Protein AF-A0AAP0BJI8-F1 (afdb_monomer_lite)

Structure (mmCIF, N/CA/C/O backbone):
data_AF-A0AAP0BJI8-F1
#
_entry.id   AF-A0AAP0BJI8-F1
#
loop_
_atom_site.group_PDB
_atom_site.id
_atom_site.type_symbol
_atom_site.label_atom_id
_atom_site.label_alt_id
_atom_site.label_comp_id
_atom_site.label_asym_id
_atom_site.label_entity_id
_atom_site.label_seq_id
_atom_site.pdbx_PDB_ins_code
_atom_site.Cartn_x
_atom_site.Cartn_y
_atom_site.Cartn_z
_atom_site.occupancy
_atom_site.B_iso_or_equiv
_atom_site.auth_seq_id
_atom_site.auth_comp_id
_atom_site.auth_asym_id
_atom_site.auth_atom_id
_atom_site.pdbx_PDB_model_num
ATOM 1 N N . MET A 1 1 ? 73.342 19.148 -40.921 1.00 54.81 1 MET A N 1
ATOM 2 C CA . MET A 1 1 ? 7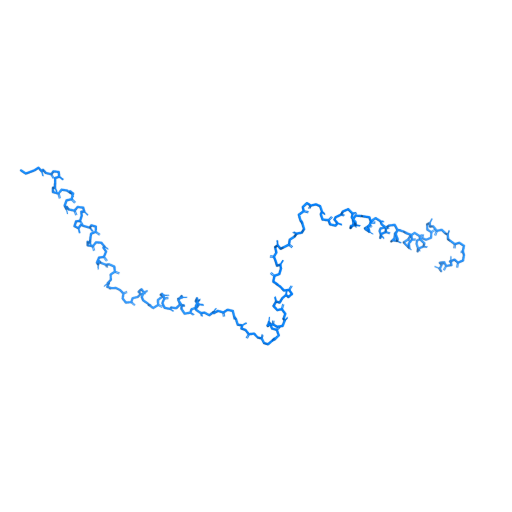2.136 18.388 -40.532 1.00 54.81 1 MET A CA 1
ATOM 3 C C . MET A 1 1 ? 72.123 18.273 -39.022 1.00 54.81 1 MET A C 1
ATOM 5 O O . MET A 1 1 ? 73.121 17.844 -38.458 1.00 54.81 1 MET A O 1
ATOM 9 N N . ASP A 1 2 ? 71.052 18.748 -38.402 1.00 57.38 2 ASP A N 1
ATOM 10 C CA . ASP A 1 2 ? 70.958 18.983 -36.963 1.00 57.38 2 ASP A CA 1
ATOM 11 C C . ASP A 1 2 ? 70.780 17.681 -36.164 1.00 57.38 2 ASP A C 1
ATOM 13 O O . ASP A 1 2 ? 70.054 16.783 -36.602 1.00 57.38 2 ASP A O 1
ATOM 17 N N . ARG A 1 3 ? 71.449 17.565 -35.009 1.00 60.41 3 ARG A N 1
ATOM 18 C CA . ARG A 1 3 ? 71.437 16.348 -34.166 1.00 60.41 3 ARG A CA 1
ATOM 19 C C . ARG A 1 3 ? 70.057 16.056 -33.577 1.00 60.41 3 ARG A C 1
ATOM 21 O O . ARG A 1 3 ? 69.758 14.903 -33.272 1.00 60.41 3 ARG A O 1
ATOM 28 N N . ASP A 1 4 ? 69.204 17.065 -33.518 1.00 60.84 4 ASP A N 1
ATOM 29 C CA . ASP A 1 4 ? 67.866 16.959 -32.949 1.00 60.84 4 ASP A CA 1
ATOM 30 C C . ASP A 1 4 ? 66.922 16.173 -33.869 1.00 60.84 4 ASP A C 1
ATOM 32 O O . ASP A 1 4 ? 66.120 15.367 -33.402 1.00 60.84 4 ASP A O 1
ATOM 36 N N . ASN A 1 5 ? 67.107 16.265 -35.189 1.00 64.19 5 ASN A N 1
ATOM 37 C CA . ASN A 1 5 ? 66.296 15.529 -36.165 1.00 64.19 5 ASN A CA 1
ATOM 38 C C . ASN A 1 5 ? 66.563 14.015 -36.143 1.00 64.19 5 ASN A C 1
ATOM 40 O O . ASN A 1 5 ? 65.689 13.226 -36.501 1.00 64.19 5 ASN A O 1
ATOM 44 N N . ALA A 1 6 ? 67.750 13.588 -35.703 1.00 67.38 6 ALA A N 1
ATOM 45 C CA . ALA A 1 6 ? 68.088 12.171 -35.589 1.00 67.38 6 ALA A CA 1
ATOM 46 C C . ALA A 1 6 ? 67.352 11.496 -34.418 1.00 67.38 6 ALA A C 1
ATOM 48 O O . ALA A 1 6 ? 66.914 10.355 -34.544 1.00 67.38 6 ALA A O 1
ATOM 49 N N . VAL A 1 7 ? 67.147 12.210 -33.307 1.00 66.75 7 VAL A N 1
ATOM 50 C CA . VAL A 1 7 ? 66.473 11.680 -32.110 1.00 66.75 7 VAL A CA 1
ATOM 51 C C . VAL A 1 7 ? 64.986 11.427 -32.374 1.00 66.75 7 VAL A C 1
ATOM 53 O O . VAL A 1 7 ? 64.473 10.366 -32.013 1.00 66.75 7 VAL A O 1
ATOM 56 N N . TYR A 1 8 ? 64.306 12.336 -33.079 1.00 58.66 8 TYR A N 1
ATOM 57 C CA . TYR A 1 8 ? 62.904 12.149 -33.477 1.00 58.66 8 TYR A CA 1
ATOM 58 C C . TYR A 1 8 ? 62.719 10.960 -34.427 1.00 58.66 8 TYR A C 1
ATOM 60 O O . TYR A 1 8 ? 61.793 10.165 -34.258 1.00 58.66 8 TYR A O 1
ATOM 68 N N . LEU A 1 9 ? 63.641 10.774 -35.374 1.00 63.41 9 LEU A N 1
ATOM 69 C CA . LEU A 1 9 ? 63.623 9.624 -36.281 1.00 63.41 9 LEU A CA 1
ATOM 70 C C . LEU A 1 9 ? 63.907 8.302 -35.546 1.00 63.41 9 LEU A C 1
ATOM 72 O O . LEU A 1 9 ? 63.323 7.273 -35.893 1.00 63.41 9 LEU A O 1
ATOM 76 N N . GLN A 1 10 ? 64.739 8.321 -34.499 1.00 63.19 10 GLN A N 1
ATOM 77 C CA . GLN A 1 10 ? 64.989 7.158 -33.642 1.00 63.19 10 GLN A CA 1
ATOM 78 C C . GLN A 1 10 ? 63.755 6.787 -32.800 1.00 63.19 10 GLN A C 1
ATOM 80 O O . GLN A 1 10 ? 63.399 5.612 -32.719 1.00 63.19 10 GLN A O 1
ATOM 85 N N . LEU A 1 11 ? 63.070 7.775 -32.212 1.00 60.34 11 LEU A N 1
ATOM 86 C CA . LEU A 1 11 ? 61.844 7.568 -31.430 1.00 60.34 11 LEU A CA 1
ATOM 87 C C . LEU A 1 11 ? 60.700 7.031 -32.303 1.00 60.34 11 LEU A C 1
ATOM 89 O O . LEU A 1 11 ? 59.994 6.108 -31.898 1.00 60.34 11 LEU A O 1
ATOM 93 N N . GLN A 1 12 ? 60.572 7.531 -33.535 1.00 64.81 12 GLN A N 1
ATOM 94 C CA . GLN A 1 12 ? 59.572 7.063 -34.496 1.00 64.81 12 GLN A CA 1
ATOM 95 C C . GLN A 1 12 ? 59.878 5.647 -35.017 1.00 64.81 12 GLN A C 1
ATOM 97 O O . GLN A 1 12 ? 58.965 4.839 -35.180 1.00 64.81 12 GLN A O 1
ATOM 102 N N . ARG A 1 13 ? 61.159 5.294 -35.204 1.00 63.09 13 ARG A N 1
ATOM 103 C CA . ARG A 1 13 ? 61.587 3.928 -35.563 1.00 63.09 13 ARG A CA 1
ATOM 104 C C . ARG A 1 13 ? 61.365 2.929 -34.416 1.00 63.09 13 ARG A C 1
ATOM 106 O O . ARG A 1 13 ? 60.880 1.825 -34.664 1.00 63.09 13 ARG A O 1
ATOM 113 N N . ASN A 1 14 ? 61.647 3.321 -33.172 1.00 62.62 14 ASN A N 1
ATOM 114 C CA . ASN A 1 14 ? 61.461 2.472 -31.987 1.00 62.62 14 ASN A CA 1
ATOM 115 C C . ASN A 1 14 ? 59.975 2.281 -31.622 1.00 62.62 14 ASN A C 1
ATOM 117 O O . ASN A 1 14 ? 59.586 1.199 -31.176 1.00 62.62 14 ASN A O 1
ATOM 121 N N . GLY A 1 15 ? 59.127 3.288 -31.863 1.00 56.47 15 GLY A N 1
ATOM 122 C CA . GLY A 1 15 ? 57.675 3.193 -31.672 1.00 56.47 15 GLY A CA 1
ATOM 123 C C . GLY A 1 15 ? 56.995 2.211 -32.633 1.00 56.47 15 GLY A C 1
ATOM 124 O O . GLY A 1 15 ? 56.065 1.510 -32.241 1.00 56.47 15 GLY A O 1
ATOM 125 N N . ILE A 1 16 ? 57.497 2.100 -33.869 1.00 53.47 16 ILE A N 1
ATOM 126 C CA . ILE A 1 16 ? 56.977 1.161 -34.876 1.00 53.47 16 ILE A CA 1
ATOM 127 C C . ILE A 1 16 ? 57.493 -0.269 -34.630 1.00 53.47 16 ILE A C 1
ATOM 129 O O . ILE A 1 16 ? 56.721 -1.220 -34.736 1.00 53.47 16 ILE A O 1
ATOM 133 N N . GLN A 1 17 ? 58.753 -0.449 -34.211 1.00 52.97 17 GLN A N 1
ATOM 134 C CA . GLN A 1 17 ? 59.273 -1.780 -33.851 1.00 52.97 17 GLN A CA 1
ATOM 135 C C . GLN A 1 17 ? 58.618 -2.378 -32.600 1.00 52.97 17 GLN A C 1
ATOM 137 O O . GLN A 1 17 ? 58.411 -3.590 -32.544 1.00 52.97 17 GLN A O 1
ATOM 142 N N . SER A 1 18 ? 58.235 -1.544 -31.629 1.00 49.88 18 SER A N 1
ATOM 143 C CA . SER A 1 18 ? 57.539 -2.000 -30.417 1.00 49.88 18 SER A CA 1
ATOM 144 C C . SER A 1 18 ? 56.195 -2.675 -30.725 1.00 49.88 18 SER A C 1
ATOM 146 O O . SER A 1 18 ? 55.776 -3.548 -29.972 1.00 49.88 18 SER A O 1
ATOM 148 N N . GLN A 1 19 ? 55.549 -2.334 -31.850 1.00 52.47 19 GLN A N 1
ATOM 149 C CA . GLN A 1 19 ? 54.290 -2.957 -32.279 1.00 52.47 19 GLN A CA 1
ATOM 150 C C . GLN A 1 19 ? 54.474 -4.241 -33.103 1.00 52.47 19 GLN A C 1
ATOM 152 O O . GLN A 1 19 ? 53.578 -5.080 -33.123 1.00 52.47 19 GLN A O 1
ATOM 157 N N . GLN A 1 20 ? 55.631 -4.448 -33.744 1.00 45.97 20 GLN A N 1
ATOM 158 C CA . GLN A 1 20 ? 55.915 -5.708 -34.448 1.00 45.97 20 GLN A CA 1
ATOM 159 C C . GLN A 1 20 ? 56.453 -6.811 -33.526 1.00 45.97 20 GLN A C 1
ATOM 161 O O . GLN A 1 20 ? 56.294 -7.987 -33.840 1.00 45.97 20 GLN A O 1
ATOM 166 N N . ILE A 1 21 ? 57.036 -6.470 -32.371 1.00 49.00 21 ILE A N 1
ATOM 167 C CA . ILE A 1 21 ? 57.597 -7.471 -31.444 1.00 49.00 21 ILE A CA 1
ATOM 168 C C . ILE A 1 21 ? 56.511 -8.171 -30.599 1.00 49.00 21 ILE A C 1
ATOM 170 O O . ILE A 1 21 ? 56.771 -9.212 -30.003 1.00 49.00 21 ILE A O 1
ATOM 174 N N . THR A 1 22 ? 55.258 -7.706 -30.610 1.00 52.44 22 THR A N 1
ATOM 175 C CA . THR A 1 22 ? 54.147 -8.379 -29.901 1.00 52.44 22 THR A CA 1
ATOM 176 C C . THR A 1 22 ? 53.292 -9.296 -30.781 1.00 52.44 22 THR A C 1
ATOM 178 O O . THR A 1 22 ? 52.171 -9.635 -30.415 1.00 52.44 22 THR A O 1
ATOM 181 N N . THR A 1 23 ? 53.807 -9.747 -31.927 1.00 53.25 23 THR A N 1
ATOM 182 C CA . THR A 1 23 ? 53.142 -10.777 -32.750 1.00 53.25 23 THR A CA 1
ATOM 183 C C . THR A 1 23 ? 54.087 -11.930 -33.066 1.00 53.25 23 THR A C 1
ATOM 185 O O . THR A 1 23 ? 54.291 -12.311 -34.210 1.00 53.25 23 THR A O 1
ATOM 188 N N . HIS A 1 24 ? 54.679 -12.502 -32.019 1.00 47.09 24 HIS A N 1
ATOM 189 C CA . HIS A 1 24 ? 55.344 -13.800 -32.123 1.00 47.09 24 HIS A CA 1
ATOM 190 C C . HIS A 1 24 ? 55.142 -14.670 -30.876 1.00 47.09 24 HIS A C 1
ATOM 192 O O . HIS A 1 24 ? 56.041 -15.403 -30.472 1.00 47.09 24 HIS A O 1
ATOM 198 N N . ASP A 1 25 ? 53.959 -14.600 -30.258 1.00 46.25 25 ASP A N 1
ATOM 199 C CA . ASP A 1 25 ? 53.585 -15.555 -29.217 1.00 46.25 25 ASP A CA 1
ATOM 200 C C . ASP A 1 25 ? 52.183 -16.111 -29.494 1.00 46.25 25 ASP A C 1
ATOM 202 O O . ASP A 1 25 ? 51.160 -15.483 -29.213 1.00 46.25 25 ASP A O 1
ATOM 206 N N . GLU A 1 26 ? 52.134 -17.333 -30.031 1.00 54.28 26 GLU A N 1
ATOM 207 C CA . GLU A 1 26 ? 50.925 -18.157 -30.202 1.00 54.28 26 GLU A CA 1
ATOM 208 C C . GLU A 1 26 ? 50.169 -18.408 -28.875 1.00 54.28 26 GLU A C 1
ATOM 210 O O . GLU A 1 26 ? 49.103 -19.022 -28.858 1.00 54.28 26 GLU A O 1
ATOM 215 N N . ARG A 1 27 ? 50.664 -17.882 -27.749 1.00 54.81 27 ARG A N 1
ATOM 216 C CA . ARG A 1 27 ? 50.031 -17.927 -26.426 1.00 54.81 27 ARG A CA 1
ATOM 217 C C . ARG A 1 27 ? 49.000 -16.819 -26.177 1.00 54.81 27 ARG A C 1
ATOM 219 O O . ARG A 1 27 ? 48.234 -16.925 -25.224 1.00 54.81 27 ARG A O 1
ATOM 226 N N . GLY A 1 28 ? 48.918 -15.793 -27.029 1.00 50.81 28 GLY A N 1
ATOM 227 C CA . GLY A 1 28 ? 47.899 -14.734 -26.921 1.00 50.81 28 GLY A CA 1
ATOM 228 C C . GLY A 1 28 ? 46.555 -15.057 -27.594 1.00 50.81 28 GLY A C 1
ATOM 229 O O . GLY A 1 28 ? 45.530 -14.486 -27.237 1.00 50.81 28 GLY A O 1
ATOM 230 N N . PHE A 1 29 ? 46.529 -15.993 -28.548 1.00 54.22 29 PHE A N 1
ATOM 231 C CA . PHE A 1 29 ? 45.352 -16.263 -29.390 1.00 54.22 29 PHE A CA 1
ATOM 232 C C . PHE A 1 29 ? 44.346 -17.244 -28.760 1.00 54.22 29 PHE A C 1
ATOM 234 O O . PHE A 1 29 ? 43.142 -17.157 -28.994 1.00 54.22 29 PHE A O 1
ATOM 241 N N . MET A 1 30 ? 44.816 -18.175 -27.924 1.00 57.75 30 MET A N 1
ATOM 242 C CA . MET A 1 30 ? 43.950 -19.153 -27.246 1.00 57.75 30 MET A CA 1
ATOM 243 C C . MET A 1 30 ? 43.187 -18.553 -26.052 1.00 57.75 30 MET A C 1
ATOM 245 O O . MET A 1 30 ? 42.056 -18.956 -25.764 1.00 57.75 30 MET A O 1
ATOM 249 N N . ALA A 1 31 ? 43.769 -17.554 -25.380 1.00 54.81 31 ALA A N 1
ATOM 250 C CA . ALA A 1 31 ? 43.129 -16.860 -24.263 1.00 54.81 31 ALA A CA 1
ATOM 251 C C . ALA A 1 31 ? 41.984 -15.943 -24.733 1.00 54.81 31 ALA A C 1
ATOM 253 O O . ALA A 1 31 ? 40.929 -15.897 -24.098 1.00 54.81 31 ALA A O 1
ATOM 254 N N . THR A 1 32 ? 42.136 -15.281 -25.884 1.00 53.53 32 THR A N 1
ATOM 255 C CA . THR A 1 32 ? 41.088 -14.422 -26.456 1.00 53.53 32 THR A CA 1
ATOM 256 C C . THR A 1 32 ? 39.931 -15.230 -27.036 1.00 53.53 32 THR A C 1
ATOM 258 O O . THR A 1 32 ? 38.784 -14.864 -26.815 1.00 53.53 32 THR A O 1
ATOM 261 N N . LYS A 1 33 ? 40.176 -16.395 -27.654 1.00 54.97 33 LYS A N 1
ATOM 262 C CA . LYS A 1 33 ? 39.097 -17.283 -28.134 1.00 54.97 33 LYS A CA 1
ATOM 263 C C . LYS A 1 33 ? 38.241 -17.886 -27.020 1.00 54.97 33 LYS A C 1
ATOM 265 O O . LYS A 1 33 ? 37.038 -18.089 -27.200 1.00 54.97 33 LYS A O 1
ATOM 270 N N . THR A 1 34 ? 38.837 -18.163 -25.863 1.00 53.69 34 THR A N 1
ATOM 271 C CA . THR A 1 34 ? 38.121 -18.711 -24.697 1.00 53.69 34 THR A CA 1
ATOM 272 C C . THR A 1 34 ? 37.248 -17.643 -24.025 1.00 53.69 34 THR A C 1
ATOM 274 O O . THR A 1 34 ? 36.108 -17.916 -23.641 1.00 53.69 34 THR A O 1
ATOM 277 N N . ALA A 1 35 ? 37.733 -16.398 -23.969 1.00 58.31 35 ALA A N 1
ATOM 278 C CA . ALA A 1 35 ? 36.942 -15.255 -23.522 1.00 58.31 35 ALA A CA 1
ATOM 279 C C . ALA A 1 35 ? 35.842 -14.884 -24.539 1.00 58.31 35 ALA A C 1
ATOM 281 O O . ALA A 1 35 ? 34.685 -14.745 -24.155 1.00 58.31 35 ALA A O 1
ATOM 282 N N . GLU A 1 36 ? 36.146 -14.814 -25.839 1.00 55.47 36 GLU A N 1
ATOM 283 C CA . GLU A 1 36 ? 35.177 -14.492 -26.901 1.00 55.47 36 GLU A CA 1
ATOM 284 C C . GLU A 1 36 ? 34.053 -15.530 -27.035 1.00 55.47 36 GLU A C 1
ATOM 286 O O . GLU A 1 36 ? 32.900 -15.165 -27.262 1.00 55.47 36 GLU A O 1
ATOM 291 N N . SER A 1 37 ? 34.350 -16.824 -26.876 1.00 55.38 37 SER A N 1
ATOM 292 C CA . SER A 1 37 ? 33.339 -17.893 -26.938 1.00 55.38 37 SER A CA 1
ATOM 293 C C . SER A 1 37 ? 32.408 -17.900 -25.724 1.00 55.38 37 SER A C 1
ATOM 295 O O . SER A 1 37 ? 31.204 -18.110 -25.883 1.00 55.38 37 SER A O 1
ATOM 297 N N . SER A 1 38 ? 32.932 -17.586 -24.535 1.00 57.94 38 SER A N 1
ATOM 298 C CA . SER A 1 38 ? 32.134 -17.420 -23.313 1.00 57.94 38 SER A CA 1
ATOM 299 C C . SER A 1 38 ? 31.244 -16.170 -23.382 1.00 57.94 38 SER A C 1
ATOM 301 O O . SER A 1 38 ? 30.085 -16.210 -22.969 1.00 57.94 38 SER A O 1
ATOM 303 N N . LEU A 1 39 ? 31.737 -15.093 -24.006 1.00 57.88 39 LEU A N 1
ATOM 304 C CA . LEU A 1 39 ? 30.983 -13.863 -24.283 1.00 57.88 39 LEU A CA 1
ATOM 305 C C . LEU A 1 39 ? 29.901 -14.034 -25.369 1.00 57.88 39 LEU A C 1
ATOM 307 O O . LEU A 1 39 ? 28.985 -13.218 -25.456 1.00 57.88 39 LEU A O 1
ATOM 311 N N . LYS A 1 40 ? 29.964 -15.095 -26.186 1.00 61.34 40 LYS A N 1
ATOM 312 C CA . LYS A 1 40 ? 29.008 -15.362 -27.278 1.00 61.34 40 LYS A CA 1
ATOM 313 C C . LYS A 1 40 ? 27.776 -16.165 -26.846 1.00 61.34 40 LYS A C 1
ATOM 315 O O . LYS A 1 40 ? 26.877 -16.400 -27.656 1.00 61.34 40 LYS A O 1
ATOM 320 N N . SER A 1 41 ? 27.697 -16.578 -25.581 1.00 73.56 41 SER A N 1
ATOM 321 C CA . SER A 1 41 ? 26.510 -17.247 -25.046 1.00 73.56 41 SER A CA 1
ATOM 322 C C . SER A 1 41 ? 25.464 -16.214 -24.606 1.00 73.56 41 SER A C 1
ATOM 324 O O . SER A 1 41 ? 25.462 -15.703 -23.490 1.00 73.56 41 SER A O 1
ATOM 326 N N . GLY A 1 42 ? 24.568 -15.850 -25.526 1.00 83.12 42 GLY A N 1
ATOM 327 C CA . GLY A 1 42 ? 23.420 -15.002 -25.200 1.00 83.12 42 GLY A CA 1
ATOM 328 C C . GLY A 1 42 ? 22.482 -15.665 -24.174 1.00 83.12 42 GLY A C 1
ATOM 329 O O . GLY A 1 42 ? 22.543 -16.880 -23.969 1.00 83.12 42 GLY A O 1
ATOM 330 N N . PRO A 1 43 ? 21.566 -14.904 -23.545 1.00 84.88 43 PRO A N 1
ATOM 331 C CA . PRO A 1 43 ? 20.645 -15.448 -22.550 1.00 84.88 43 PRO A CA 1
ATOM 332 C C . PRO A 1 43 ? 19.862 -16.655 -23.082 1.00 84.88 43 PRO A C 1
ATOM 334 O O . PRO A 1 43 ? 19.203 -16.567 -24.125 1.00 84.88 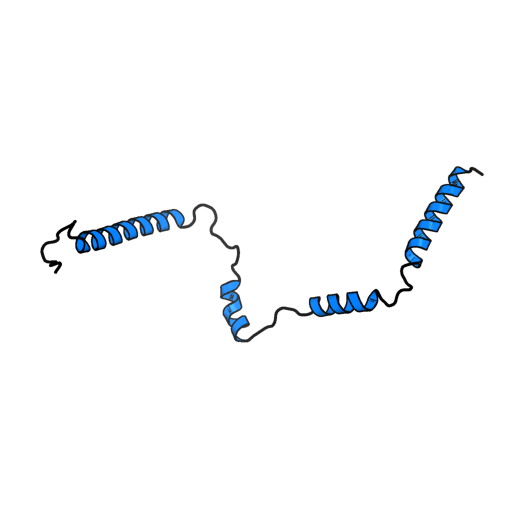43 PRO A O 1
ATOM 337 N N . ARG A 1 44 ? 19.894 -17.774 -22.345 1.00 90.12 44 ARG A N 1
ATOM 338 C CA . ARG A 1 44 ? 19.163 -18.998 -22.703 1.00 90.12 44 ARG A CA 1
ATOM 339 C C . ARG A 1 44 ? 17.663 -18.710 -22.747 1.00 90.12 44 ARG A C 1
ATOM 341 O O . ARG A 1 44 ? 17.058 -18.331 -21.746 1.00 90.12 44 ARG A O 1
ATOM 348 N N . ARG A 1 45 ? 17.050 -18.913 -23.912 1.00 91.88 45 ARG A N 1
ATOM 349 C CA . ARG A 1 45 ? 15.596 -18.813 -24.081 1.00 91.88 45 ARG A CA 1
ATOM 350 C C . ARG A 1 45 ? 14.945 -20.106 -23.599 1.00 91.88 45 ARG A C 1
ATOM 352 O O . ARG A 1 45 ? 15.405 -21.196 -23.925 1.00 91.88 45 ARG A O 1
ATOM 359 N N . THR A 1 46 ? 13.879 -19.981 -22.820 1.00 95.00 46 THR A N 1
ATOM 360 C CA . THR A 1 46 ? 13.058 -21.107 -22.358 1.00 95.00 46 THR A CA 1
ATOM 361 C C . THR A 1 46 ? 11.593 -20.790 -22.641 1.00 95.00 46 THR A C 1
ATOM 363 O O . THR A 1 46 ? 11.224 -19.617 -22.696 1.00 95.00 46 THR A O 1
ATOM 366 N N . GLY A 1 47 ? 10.749 -21.811 -22.823 1.00 94.94 47 GLY A N 1
ATOM 367 C CA . GLY A 1 47 ? 9.314 -21.603 -23.069 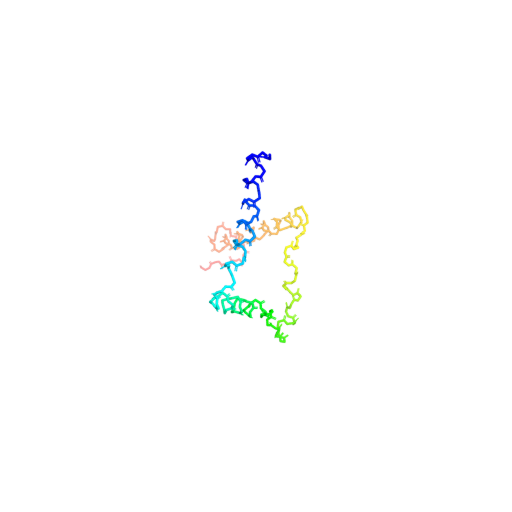1.00 94.94 47 GLY A CA 1
ATOM 368 C C . GLY A 1 47 ? 8.650 -20.798 -21.947 1.00 94.94 47 GLY A C 1
ATOM 369 O O . GLY A 1 47 ? 8.015 -19.780 -22.204 1.00 94.94 47 GLY A O 1
ATOM 370 N N . VAL A 1 48 ? 8.913 -21.181 -20.692 1.00 96.50 48 VAL A N 1
ATOM 371 C CA . VAL A 1 48 ? 8.442 -20.456 -19.499 1.00 96.50 48 VAL A CA 1
ATOM 372 C C . VAL A 1 48 ? 9.060 -19.057 -19.408 1.00 96.50 48 VAL A C 1
ATOM 374 O O . VAL A 1 48 ? 8.361 -18.090 -19.123 1.00 96.50 48 VAL A O 1
ATOM 377 N N . GLY A 1 49 ? 10.354 -18.912 -19.703 1.00 96.19 49 GLY A N 1
ATOM 378 C CA . GLY A 1 49 ? 11.047 -17.623 -19.651 1.00 96.19 49 GLY A CA 1
ATOM 379 C C . GLY A 1 49 ? 10.526 -16.614 -20.673 1.00 96.19 49 GLY A C 1
ATOM 380 O O . GLY A 1 49 ? 10.526 -15.421 -20.390 1.00 96.19 49 GLY A O 1
ATOM 381 N N . SER A 1 50 ? 10.045 -17.070 -21.832 1.00 94.94 50 SER A N 1
ATOM 382 C CA . SER A 1 50 ? 9.375 -16.211 -22.814 1.00 94.94 50 SER A CA 1
ATOM 383 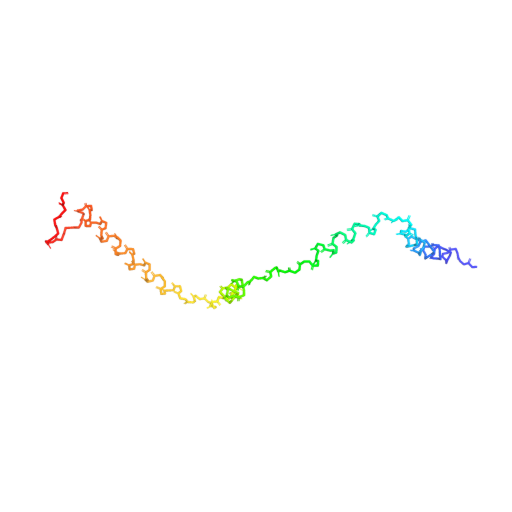C C . SER A 1 50 ? 8.010 -15.723 -22.317 1.00 94.94 50 SER A C 1
ATOM 385 O O . SER A 1 50 ? 7.685 -14.560 -22.532 1.00 94.94 50 SER A O 1
ATOM 387 N N . LEU A 1 51 ? 7.249 -16.568 -21.607 1.00 96.69 51 LEU A N 1
ATOM 388 C CA . LEU A 1 51 ? 5.954 -16.195 -21.019 1.00 96.69 51 LEU A CA 1
ATOM 389 C C . LEU A 1 51 ? 6.098 -15.238 -19.829 1.00 96.69 51 LEU A C 1
ATOM 391 O O . LEU A 1 51 ? 5.321 -14.301 -19.699 1.00 96.69 51 LEU A O 1
ATOM 395 N N . LEU A 1 52 ? 7.107 -15.446 -18.978 1.00 96.69 52 LEU A N 1
ATOM 396 C CA . LEU A 1 52 ? 7.357 -14.610 -17.796 1.00 96.69 52 LEU A CA 1
ATOM 397 C C . LEU A 1 52 ? 8.173 -13.346 -18.108 1.00 96.69 52 LEU A C 1
ATOM 399 O O . LEU A 1 52 ? 8.316 -12.479 -17.246 1.00 96.69 52 LEU A O 1
ATOM 403 N N . LYS A 1 53 ? 8.703 -13.212 -19.334 1.00 95.94 53 LYS A N 1
ATOM 404 C CA . LYS A 1 53 ? 9.515 -12.061 -19.763 1.00 95.94 53 LYS A CA 1
ATOM 405 C C . LYS A 1 53 ? 8.836 -10.707 -19.482 1.00 95.94 53 LYS A C 1
ATOM 407 O O . LYS A 1 53 ? 9.539 -9.838 -18.969 1.00 95.94 53 LYS A O 1
ATOM 412 N N . PRO A 1 54 ? 7.526 -10.510 -19.753 1.00 95.88 54 PRO A N 1
ATOM 413 C CA . PRO A 1 54 ? 6.860 -9.228 -19.506 1.00 95.88 54 PRO A CA 1
ATOM 414 C C . PRO A 1 54 ? 6.718 -8.878 -18.016 1.00 95.88 54 PRO A C 1
ATOM 416 O O . PRO A 1 54 ? 6.695 -7.707 -17.659 1.00 95.88 54 PRO A O 1
ATOM 419 N N . LEU A 1 55 ? 6.675 -9.872 -17.120 1.00 96.69 55 LEU A N 1
ATOM 420 C CA . LEU A 1 55 ? 6.573 -9.628 -15.673 1.00 96.69 55 LEU A CA 1
ATOM 421 C C . LEU A 1 55 ? 7.876 -9.081 -15.073 1.00 96.69 55 LEU A C 1
ATOM 423 O O . LEU A 1 55 ? 7.858 -8.488 -14.001 1.00 96.69 55 LEU A O 1
ATOM 427 N N . ASN A 1 56 ? 9.003 -9.270 -15.766 1.00 96.31 56 ASN A N 1
ATOM 428 C CA . ASN A 1 56 ? 10.321 -8.787 -15.354 1.00 96.31 56 ASN A CA 1
ATOM 429 C C . ASN A 1 56 ? 10.869 -7.687 -16.288 1.00 96.31 56 ASN A C 1
ATOM 431 O O . ASN A 1 56 ? 12.066 -7.409 -16.281 1.00 96.31 56 ASN A O 1
ATOM 435 N N . SER A 1 57 ? 10.035 -7.092 -17.153 1.00 96.00 57 SER A N 1
ATOM 436 C CA . SER A 1 57 ? 10.500 -6.087 -18.122 1.00 96.00 57 SER A CA 1
ATOM 437 C C . SER A 1 57 ? 10.422 -4.645 -17.626 1.00 96.00 57 SER A C 1
ATOM 439 O O . SER A 1 57 ? 11.100 -3.792 -18.186 1.00 96.00 57 SER A O 1
ATOM 441 N N . GLU A 1 58 ? 9.631 -4.354 -16.590 1.00 96.44 58 GLU A N 1
ATOM 442 C CA . GLU A 1 58 ? 9.428 -2.984 -16.086 1.00 96.44 58 GLU A CA 1
ATOM 443 C C . GLU A 1 58 ? 10.402 -2.589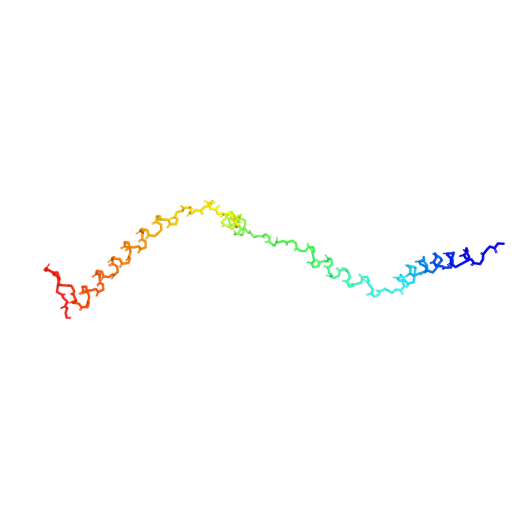 -14.961 1.00 96.44 58 GLU A C 1
ATOM 445 O O . GLU A 1 58 ? 10.121 -1.693 -14.165 1.00 96.44 58 GLU A O 1
ATOM 450 N N . TYR A 1 59 ? 11.565 -3.242 -14.880 1.00 95.25 59 TYR A N 1
ATOM 451 C CA . TYR A 1 59 ? 12.580 -2.890 -13.889 1.00 95.25 59 TYR A CA 1
ATOM 452 C C . TYR A 1 59 ? 13.021 -1.426 -14.047 1.00 95.25 59 TYR A C 1
ATOM 454 O O . TYR A 1 59 ? 13.341 -0.971 -15.144 1.00 95.25 59 TYR A O 1
ATOM 462 N N . GLY A 1 60 ? 13.041 -0.690 -12.936 1.00 96.88 60 GLY A N 1
ATOM 463 C CA . GLY A 1 60 ? 13.396 0.731 -12.905 1.00 96.88 60 GLY A CA 1
ATOM 464 C C . GLY A 1 60 ? 12.256 1.687 -13.269 1.00 96.88 60 GLY A C 1
ATOM 465 O O . GLY A 1 60 ? 12.427 2.898 -13.146 1.00 96.88 60 GLY A O 1
ATOM 466 N N . LYS A 1 61 ? 11.081 1.182 -13.666 1.00 97.38 61 LYS A N 1
ATOM 467 C CA . LYS A 1 61 ? 9.891 2.013 -13.861 1.00 97.38 61 LYS A CA 1
ATOM 468 C C . LYS A 1 61 ? 9.272 2.329 -12.502 1.00 97.38 61 LYS A C 1
ATOM 470 O O . LYS A 1 61 ? 8.853 1.434 -11.775 1.00 97.38 61 LYS A O 1
ATOM 475 N N . VAL A 1 62 ? 9.195 3.612 -12.172 1.00 96.62 62 VAL A N 1
ATOM 476 C CA . VAL A 1 62 ? 8.585 4.102 -10.931 1.00 96.62 62 VAL A CA 1
ATOM 477 C C . VAL A 1 62 ? 7.681 5.290 -11.235 1.00 96.62 62 VAL A C 1
ATOM 479 O O . VAL A 1 62 ? 7.904 6.018 -12.204 1.00 96.62 62 VAL A O 1
ATOM 482 N N . ALA A 1 63 ? 6.649 5.493 -10.417 1.00 96.88 63 ALA A N 1
ATOM 483 C CA . ALA A 1 63 ? 5.854 6.712 -10.490 1.00 96.88 63 ALA A CA 1
ATOM 484 C C . ALA A 1 63 ? 6.700 7.902 -9.993 1.00 96.88 63 ALA A C 1
ATOM 486 O O . ALA A 1 63 ? 7.336 7.782 -8.944 1.00 96.88 63 ALA A O 1
ATOM 487 N N . PRO A 1 64 ? 6.733 9.038 -10.713 1.00 96.25 64 PRO A N 1
ATOM 488 C CA . PRO A 1 64 ? 7.484 10.206 -10.270 1.00 96.25 64 PRO A CA 1
ATOM 489 C C . PRO A 1 64 ? 6.836 10.857 -9.038 1.00 96.25 64 PRO A C 1
ATOM 491 O O . PRO A 1 64 ? 5.622 10.790 -8.835 1.00 96.25 64 PRO A O 1
ATOM 494 N N . GLY A 1 65 ? 7.650 11.536 -8.229 1.00 97.00 65 GLY A N 1
ATOM 495 C CA . GLY A 1 65 ? 7.192 12.192 -7.004 1.00 97.00 65 GLY A CA 1
ATOM 496 C C . GLY A 1 65 ? 6.799 11.191 -5.914 1.00 97.00 65 GLY A C 1
ATOM 497 O O . GLY A 1 65 ? 7.461 10.177 -5.724 1.00 97.00 65 GLY A O 1
ATOM 498 N N . TRP A 1 66 ? 5.723 11.489 -5.181 1.00 97.19 66 TRP A N 1
ATOM 499 C CA . TRP A 1 66 ? 5.259 10.662 -4.060 1.00 97.19 66 TRP A CA 1
ATOM 500 C C . TRP A 1 66 ? 4.413 9.454 -4.480 1.00 97.19 66 TRP A C 1
ATOM 502 O O . TRP A 1 66 ? 4.169 8.572 -3.655 1.00 97.19 66 TRP A O 1
ATOM 512 N N . GLY A 1 67 ? 3.954 9.394 -5.734 1.00 97.00 67 GLY A N 1
ATOM 513 C CA . GLY A 1 67 ? 3.095 8.315 -6.225 1.00 97.00 67 GLY A CA 1
ATOM 514 C C . GLY A 1 67 ? 1.914 8.037 -5.287 1.00 97.00 67 GLY A C 1
ATOM 515 O O . GLY A 1 67 ? 1.198 8.946 -4.873 1.00 97.00 67 GLY A O 1
ATOM 516 N N . THR A 1 68 ? 1.740 6.771 -4.910 1.00 97.75 68 THR A N 1
ATOM 517 C CA . THR A 1 68 ? 0.684 6.314 -3.992 1.00 97.75 68 THR A CA 1
ATOM 518 C C . THR A 1 68 ? 1.116 6.294 -2.522 1.00 97.75 68 THR A C 1
ATOM 520 O O . THR A 1 68 ? 0.408 5.727 -1.693 1.00 97.75 68 THR A O 1
ATOM 523 N N . THR A 1 69 ? 2.252 6.901 -2.163 1.00 98.12 69 THR A N 1
ATOM 524 C CA . THR A 1 69 ? 2.788 6.877 -0.788 1.00 98.12 69 THR A CA 1
ATOM 525 C C . THR A 1 69 ? 1.809 7.436 0.253 1.00 98.12 69 THR A C 1
ATOM 527 O O . THR A 1 69 ? 1.643 6.792 1.287 1.00 98.12 69 THR A O 1
ATOM 530 N N . PRO A 1 70 ? 1.096 8.560 0.023 1.00 98.31 70 PRO A N 1
ATOM 531 C CA . PRO A 1 70 ? 0.117 9.042 1.000 1.00 98.31 70 PRO A CA 1
ATOM 532 C C . PRO A 1 70 ? -1.037 8.054 1.209 1.00 98.31 70 PRO A C 1
ATOM 534 O O . PRO A 1 70 ? -1.439 7.810 2.343 1.00 98.31 70 PRO A O 1
ATOM 537 N N . LEU A 1 71 ? -1.523 7.431 0.127 1.00 98.31 71 LEU A N 1
ATOM 538 C CA . LEU A 1 71 ? -2.560 6.399 0.199 1.00 98.31 71 LEU A CA 1
ATOM 539 C C . LEU A 1 71 ? -2.065 5.174 0.976 1.00 98.31 71 LEU A C 1
ATOM 541 O O . LEU A 1 71 ? -2.761 4.706 1.870 1.00 98.31 71 LEU A O 1
ATOM 545 N N . MET A 1 72 ? -0.844 4.708 0.689 1.00 98.44 72 MET A N 1
ATOM 546 C CA . MET A 1 72 ? -0.187 3.647 1.456 1.00 98.44 72 MET A CA 1
ATOM 547 C C . MET A 1 72 ? -0.117 4.013 2.941 1.00 98.44 72 MET A C 1
ATOM 549 O O . MET A 1 72 ? -0.464 3.187 3.774 1.00 98.44 72 MET A O 1
ATOM 553 N N . GLY A 1 73 ? 0.258 5.250 3.280 1.00 98.69 73 GLY A N 1
ATOM 554 C CA . GLY A 1 73 ? 0.298 5.734 4.661 1.00 98.69 73 GLY A CA 1
ATOM 555 C C . GLY A 1 73 ? -1.062 5.666 5.359 1.00 98.69 73 GLY A C 1
ATOM 556 O O . GLY A 1 73 ? -1.149 5.161 6.476 1.00 98.69 73 GLY A O 1
ATOM 557 N N . VAL A 1 74 ? -2.139 6.091 4.689 1.00 98.69 74 VAL A N 1
ATOM 558 C CA . VAL A 1 74 ? -3.510 5.964 5.216 1.00 98.69 74 VAL A CA 1
ATOM 559 C C . VAL A 1 74 ? -3.879 4.495 5.425 1.00 98.69 74 VAL A C 1
ATOM 561 O O . VAL A 1 74 ? -4.376 4.134 6.490 1.00 98.69 74 VAL A O 1
ATOM 564 N N . THR A 1 75 ? -3.598 3.625 4.452 1.00 98.56 75 THR A N 1
ATOM 565 C CA . THR A 1 75 ? -3.866 2.187 4.578 1.00 98.56 75 THR A CA 1
ATOM 566 C C . THR A 1 75 ? -3.065 1.560 5.717 1.00 98.56 75 THR A C 1
ATOM 568 O O . THR A 1 75 ? -3.619 0.774 6.478 1.00 98.56 75 THR A O 1
ATOM 571 N N . MET A 1 76 ? -1.794 1.931 5.885 1.00 98.81 76 MET A N 1
ATOM 572 C CA . MET A 1 76 ? -0.956 1.461 6.989 1.00 98.81 76 MET A CA 1
ATOM 573 C C . MET A 1 76 ? -1.484 1.934 8.343 1.00 98.81 76 MET A C 1
ATOM 575 O O . MET A 1 76 ? -1.511 1.142 9.278 1.00 98.81 76 MET A O 1
ATOM 579 N N . ALA A 1 77 ? -1.942 3.183 8.453 1.00 98.75 77 ALA A N 1
ATOM 580 C CA . ALA A 1 77 ? -2.530 3.700 9.686 1.00 98.75 77 ALA A CA 1
ATOM 581 C C . ALA A 1 77 ? -3.823 2.955 10.048 1.00 98.75 77 ALA A C 1
ATOM 583 O O . ALA A 1 77 ? -3.977 2.515 11.184 1.00 98.75 77 ALA A O 1
ATOM 584 N N . LEU A 1 78 ? -4.719 2.741 9.078 1.00 98.69 78 LEU A N 1
ATOM 585 C CA . LEU A 1 78 ? -5.931 1.943 9.286 1.00 98.69 78 LEU A CA 1
ATOM 586 C C . LEU A 1 78 ? -5.603 0.491 9.650 1.00 98.69 78 LEU A C 1
ATOM 588 O O . LEU A 1 78 ? -6.246 -0.075 10.529 1.00 98.69 78 LEU A O 1
ATOM 592 N N . PHE A 1 79 ? -4.5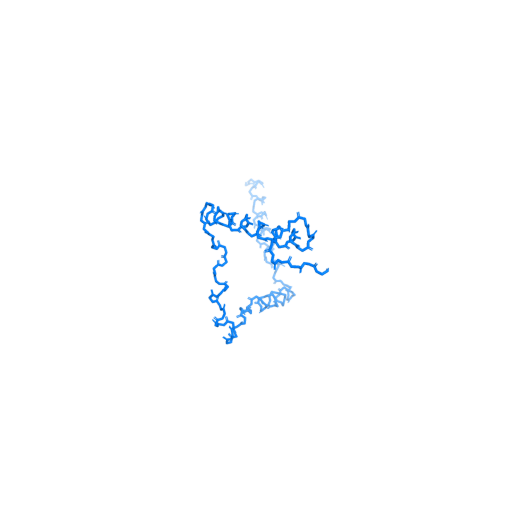89 -0.100 9.015 1.00 98.50 79 PHE A N 1
ATOM 593 C CA . PHE A 1 79 ? -4.133 -1.449 9.333 1.00 98.50 79 PHE A CA 1
ATOM 594 C C . PHE A 1 79 ? -3.538 -1.534 10.744 1.00 98.50 79 PHE A C 1
ATOM 596 O O . PHE A 1 79 ? -3.833 -2.475 11.471 1.00 98.50 79 PHE A O 1
ATOM 603 N N . ALA A 1 80 ? -2.764 -0.534 11.170 1.00 98.62 80 ALA A N 1
ATOM 604 C CA . ALA A 1 80 ? -2.240 -0.455 12.529 1.00 98.62 80 ALA A CA 1
ATOM 605 C C . ALA A 1 80 ? -3.367 -0.315 13.561 1.00 98.62 80 ALA A C 1
ATOM 607 O O . ALA A 1 80 ? -3.381 -1.059 14.534 1.00 98.62 80 ALA A O 1
ATOM 608 N N . ILE A 1 81 ? -4.350 0.559 13.312 1.00 98.62 81 ILE A N 1
ATOM 609 C CA . ILE A 1 81 ? -5.543 0.694 14.161 1.00 98.62 81 ILE A CA 1
ATOM 610 C C . ILE A 1 81 ? -6.293 -0.640 14.240 1.00 98.62 81 ILE A C 1
ATOM 612 O O . ILE A 1 81 ? -6.652 -1.077 15.328 1.00 98.62 81 ILE A O 1
ATOM 616 N N . PHE A 1 82 ? -6.489 -1.319 13.107 1.00 98.38 82 PHE A N 1
ATOM 617 C CA . PHE A 1 82 ? -7.123 -2.635 13.066 1.00 98.38 82 PHE A CA 1
ATOM 618 C C . PHE A 1 82 ? -6.371 -3.665 13.922 1.00 98.38 82 PHE A C 1
ATOM 620 O O . PHE A 1 82 ? -6.997 -4.360 14.721 1.00 98.38 82 PHE A O 1
ATOM 627 N N . LEU A 1 83 ? -5.040 -3.735 13.796 1.00 98.25 83 LEU A N 1
ATOM 628 C CA . LEU A 1 83 ? -4.211 -4.636 14.598 1.00 98.25 83 LEU A CA 1
ATOM 629 C C . LEU A 1 83 ? -4.255 -4.294 16.091 1.00 98.25 83 LEU A C 1
ATOM 631 O O . LEU A 1 83 ? -4.365 -5.203 16.907 1.00 98.25 83 LEU A O 1
ATOM 635 N N . SER A 1 84 ? -4.211 -3.012 16.453 1.00 98.12 84 SER A N 1
ATOM 636 C CA . SER A 1 84 ? -4.348 -2.572 17.844 1.00 98.12 84 SER A CA 1
ATOM 637 C C . SER A 1 84 ? -5.697 -2.973 18.429 1.00 98.12 84 SER A C 1
ATOM 639 O O . SER A 1 84 ? -5.730 -3.515 19.525 1.00 98.12 84 SER A O 1
ATOM 641 N N . ILE A 1 85 ? -6.798 -2.805 17.687 1.00 96.62 85 ILE A N 1
ATOM 642 C CA . ILE A 1 85 ? -8.135 -3.202 18.150 1.00 96.62 85 ILE A CA 1
ATOM 643 C C . ILE A 1 85 ? -8.175 -4.699 18.466 1.00 96.62 85 ILE A C 1
ATOM 645 O O . ILE A 1 85 ? -8.548 -5.080 19.573 1.00 96.62 85 ILE A O 1
ATOM 649 N N . ILE A 1 86 ? -7.771 -5.563 17.528 1.00 95.56 86 ILE A N 1
ATOM 650 C CA . ILE A 1 86 ? -7.814 -7.016 17.769 1.00 95.56 86 ILE A CA 1
ATOM 651 C C . ILE A 1 86 ? -6.838 -7.440 18.874 1.00 95.56 86 ILE A C 1
ATOM 653 O O . ILE A 1 86 ? -7.143 -8.356 19.634 1.00 95.56 86 ILE A O 1
ATOM 657 N N . LEU A 1 87 ? -5.690 -6.766 18.991 1.00 95.81 87 LEU A N 1
ATOM 658 C CA . LEU A 1 87 ? -4.697 -7.037 20.025 1.00 95.81 87 LEU A CA 1
ATOM 659 C C . LEU A 1 87 ? -5.211 -6.644 21.411 1.00 95.81 87 LEU A C 1
ATOM 661 O O . LEU A 1 87 ? -5.061 -7.408 22.358 1.00 95.81 87 LEU A O 1
ATOM 665 N N . GLU A 1 88 ? -5.829 -5.474 21.539 1.00 95.12 88 GLU A N 1
ATOM 666 C CA . GLU A 1 88 ? -6.368 -4.974 22.803 1.00 95.12 88 GLU A CA 1
ATOM 667 C C . GLU A 1 88 ? -7.610 -5.749 23.243 1.00 95.12 88 GLU A C 1
ATOM 669 O O . GLU A 1 88 ? -7.767 -5.982 24.440 1.00 95.12 88 GLU A O 1
ATOM 674 N N . ILE A 1 89 ? -8.441 -6.209 22.300 1.00 93.62 89 ILE A N 1
ATOM 675 C CA . ILE A 1 89 ? -9.528 -7.155 22.587 1.00 93.62 89 ILE A CA 1
ATOM 676 C C . ILE A 1 89 ? -8.949 -8.478 23.099 1.00 93.62 89 ILE A C 1
ATOM 678 O O . ILE A 1 89 ? -9.406 -8.988 24.118 1.00 93.62 89 ILE A O 1
ATOM 682 N N . TYR A 1 90 ? -7.924 -9.025 22.436 1.00 93.12 90 TYR A N 1
ATOM 683 C CA . TYR A 1 90 ? -7.285 -10.276 22.858 1.00 93.12 90 TYR A CA 1
ATOM 684 C C . TYR A 1 90 ? -6.617 -10.158 24.235 1.00 93.12 90 TYR A C 1
ATOM 686 O O . TYR A 1 90 ? -6.711 -11.070 25.049 1.00 93.12 90 TYR A O 1
ATOM 694 N N . ASN A 1 91 ? -5.973 -9.024 24.514 1.00 93.75 91 ASN A N 1
ATOM 695 C CA . ASN A 1 91 ? -5.349 -8.731 25.804 1.00 93.75 91 ASN A CA 1
ATOM 696 C C . ASN A 1 91 ? -6.351 -8.217 26.858 1.00 93.75 91 ASN A C 1
ATOM 698 O O . ASN A 1 91 ? -5.935 -7.707 27.899 1.00 93.75 91 ASN A O 1
ATOM 702 N N . SER A 1 92 ? -7.655 -8.246 26.558 1.00 90.69 92 SER A N 1
ATOM 703 C CA . SER A 1 92 ? -8.741 -7.728 27.404 1.00 90.69 92 SER A CA 1
ATOM 704 C C . SER A 1 92 ? -8.527 -6.283 27.898 1.00 90.69 92 SER A C 1
ATOM 706 O O . SER A 1 92 ? -9.102 -5.869 28.901 1.00 90.69 92 SER A O 1
ATOM 708 N N . SER A 1 93 ? -7.689 -5.504 27.207 1.00 91.62 93 SER A N 1
ATOM 709 C CA . SER A 1 93 ? -7.424 -4.089 27.500 1.00 91.62 93 SER A CA 1
ATOM 710 C C . SER A 1 93 ? -8.560 -3.200 26.992 1.00 91.62 93 SER A C 1
ATOM 712 O O . SER A 1 93 ? -8.849 -2.164 27.585 1.00 91.62 93 SER A O 1
ATOM 714 N N . VAL A 1 94 ? -9.241 -3.648 25.934 1.00 89.06 94 VAL A N 1
ATOM 715 C CA . VAL A 1 94 ? -10.511 -3.101 25.453 1.00 89.06 94 VAL A CA 1
ATOM 716 C C . VAL A 1 94 ? -11.561 -4.200 25.549 1.00 89.06 94 VAL A C 1
ATOM 718 O O . VAL A 1 94 ? -11.457 -5.231 24.887 1.00 89.06 94 VAL A O 1
ATOM 721 N N . LEU A 1 95 ? -12.578 -3.976 26.382 1.00 86.38 95 LEU A N 1
ATOM 722 C CA . LEU A 1 95 ? -13.698 -4.895 26.553 1.00 86.38 95 LEU A CA 1
ATOM 723 C C . LEU A 1 95 ? -14.847 -4.474 25.642 1.00 86.38 95 LEU A C 1
ATOM 725 O O . LEU A 1 95 ? -15.250 -3.311 25.631 1.00 86.38 95 LEU A O 1
ATOM 729 N N . LEU A 1 96 ? -15.371 -5.432 24.886 1.00 85.81 96 LEU A N 1
ATOM 730 C CA . LEU A 1 96 ? -16.537 -5.243 24.037 1.00 85.81 96 LEU A CA 1
ATOM 731 C C . LEU A 1 96 ? -17.660 -6.147 24.530 1.00 85.81 96 LEU A C 1
ATOM 733 O O . LEU A 1 96 ? -17.482 -7.362 24.644 1.00 85.81 96 LEU A O 1
ATOM 737 N N . ASP A 1 97 ? -18.822 -5.552 24.789 1.00 84.75 97 ASP A N 1
ATOM 738 C CA . ASP A 1 97 ? -20.022 -6.299 25.148 1.00 84.75 97 ASP A CA 1
ATOM 739 C C . ASP A 1 97 ? -20.332 -7.338 24.056 1.00 84.75 97 ASP A C 1
ATOM 741 O O . ASP A 1 97 ? -20.423 -7.017 22.870 1.00 84.75 97 ASP A O 1
ATOM 745 N N . GLY A 1 98 ? -20.467 -8.606 24.454 1.00 78.56 98 GLY A N 1
ATOM 746 C CA . GLY A 1 98 ? -20.725 -9.728 23.543 1.00 78.56 98 GLY A CA 1
ATOM 747 C C . GLY A 1 98 ? -19.487 -10.500 23.068 1.00 78.56 98 GLY A C 1
ATOM 748 O O . GLY A 1 98 ? -19.653 -11.547 22.444 1.00 78.56 98 GLY A O 1
ATOM 749 N N . ILE A 1 99 ? -18.267 -10.059 23.398 1.00 78.00 99 ILE A N 1
ATOM 750 C CA . ILE A 1 99 ? -17.036 -10.835 23.179 1.00 78.00 99 ILE A CA 1
ATOM 751 C C . ILE A 1 99 ? -16.531 -11.366 24.524 1.00 78.00 99 ILE A C 1
ATOM 753 O O . ILE A 1 99 ? -16.079 -10.606 25.374 1.00 78.00 99 ILE A O 1
ATOM 757 N N . SER A 1 100 ? -16.597 -12.687 24.719 1.00 77.94 100 SER A N 1
ATOM 758 C CA . SER A 1 100 ? -15.986 -13.358 25.871 1.00 77.94 100 SER A CA 1
ATOM 759 C C . SER A 1 100 ? -14.584 -13.831 25.499 1.00 77.94 100 SER A C 1
ATOM 761 O O . SER A 1 100 ? -14.418 -14.701 24.645 1.00 77.94 100 SER A O 1
ATOM 763 N N . THR A 1 101 ? -13.577 -13.252 26.147 1.00 71.19 101 THR A N 1
ATOM 764 C CA . THR A 1 101 ? -12.218 -13.800 26.199 1.00 71.19 101 THR A CA 1
ATOM 765 C C . THR A 1 101 ? -12.186 -14.869 27.293 1.00 71.19 101 THR A C 1
ATOM 767 O O . THR A 1 101 ? -12.587 -14.577 28.421 1.00 71.19 101 THR A O 1
ATOM 770 N N . ASN A 1 102 ? -11.809 -16.103 26.939 1.00 69.38 102 ASN A N 1
ATOM 771 C CA . ASN A 1 102 ? -11.719 -17.234 27.873 1.00 69.38 102 ASN A CA 1
ATOM 772 C C . ASN A 1 102 ? -10.544 -17.091 28.842 1.00 69.38 102 ASN A C 1
ATOM 774 O O . ASN A 1 102 ? -9.470 -16.650 28.376 1.00 69.38 102 ASN A O 1
#

Secondary structure (DSSP, 8-state):
--HHHHHHHHHHHHHHHHHHTTS--TTTHHHHHHHHHHHT-PPPP-HHHHHHGGGGS-TT---STTTTHHHHHHHHHHHHHHHHHHHHHHTTSS--TT----

InterPro domains:
  IPR001056 Photosystem II reaction centre protein H [MF_00752] (42-102)
  IPR001056 Photosystem II reaction centre protein H [NF002728] (45-102)
  IPR001056 Photosystem II reaction centre protein H [PF00737] (45-96)
  IPR001056 Photosystem II reaction centre protein H [PTHR34469] (30-102)
  IPR036863 Photosystem II reaction centre protein H superfamily [G3DSA:1.20.5.880] (30-93)
  IPR036863 Photosystem II reaction centre protein H superfamily [SSF161025] (43-101)

Sequence (102 aa):
MDRDNAVYLQLQRNGIQSQQITTHDERGFMATKTAESSLKSGPRRTGVGSLLKPLNSEYGKVAPGWGTTPLMGVTMALFAIFLSIILEIYNSSVLLDGISTN

pLDDT: mean 78.87, std 19.08, range [45.97, 98.81]

Organism: NCBI:txid2320716

Radius of gyration: 36.81 Å; chains: 1; bounding box: 93×41×68 Å

Foldseek 3Di:
DDPVVVVVVVVVVVVVVVVVVPPPDPVVPVVVVVVVVVVPDDDDDDPVCVVCVVVPVCPPDDDPDCPCVVVVVVVVVVVVVVVCVVVCCQVVVDDDPPDDRD